Protein AF-A0A381I8P1-F1 (afdb_monomer)

Foldseek 3Di:
DDDDDDDDDDDDDPVCNVLQDDDDPVVDDLVVLLVVCPPRLNHVCCQNVVCSVDDPPDDSPDPVSNVSNVVSVD

pLDDT: mean 94.56, std 2.84, range [78.12, 97.75]

Mean predicted aligned error: 3.48 Å

InterPro domains:
  IPR008323 Uncharacterised conserved protein UCP033563 [PF06245] (4-74)
  IPR008323 Uncharacterised conserved protein UCP033563 [PTHR36454] (1-74)

Solvent-accessible surface area (backbone atoms only — not comparable to full-atom values): 4782 Å² total; per-residue (Å²): 133,89,86,88,75,93,76,95,76,91,74,73,57,88,92,48,38,81,50,31,62,64,77,68,72,87,82,54,54,65,73,55,48,36,62,71,36,56,97,39,94,57,26,42,48,50,44,79,45,18,51,51,83,50,64,91,84,58,62,85,82,39,69,66,28,60,52,40,16,54,60,67,72,107

Structure (mmCIF, N/CA/C/O backbone):
data_AF-A0A381I8P1-F1
#
_entry.id   AF-A0A381I8P1-F1
#
loop_
_atom_site.group_PDB
_atom_site.id
_atom_site.type_symbol
_atom_site.label_atom_id
_atom_site.label_alt_id
_atom_site.label_comp_id
_atom_site.label_asym_id
_atom_site.label_entity_id
_atom_site.label_seq_id
_atom_site.pdbx_PDB_ins_code
_atom_site.Cartn_x
_atom_site.Cartn_y
_atom_site.Cartn_z
_atom_site.occupancy
_atom_site.B_iso_or_equiv
_atom_site.auth_seq_id
_atom_site.auth_comp_id
_atom_site.auth_asym_id
_atom_site.auth_atom_id
_atom_site.pdbx_PDB_model_num
ATOM 1 N N . MET A 1 1 ? -6.849 -18.096 28.612 1.00 78.12 1 MET A N 1
ATOM 2 C CA . MET A 1 1 ? -7.567 -16.820 28.387 1.00 78.12 1 MET A CA 1
ATOM 3 C C . MET A 1 1 ? -6.584 -15.851 27.747 1.00 78.12 1 MET A C 1
ATOM 5 O O . MET A 1 1 ? -5.470 -15.764 28.246 1.00 78.12 1 MET A O 1
ATOM 9 N N . ALA A 1 2 ? -6.913 -15.230 26.612 1.00 91.56 2 ALA A N 1
ATOM 10 C CA . ALA A 1 2 ? -5.975 -14.349 25.910 1.00 91.56 2 ALA A CA 1
ATOM 11 C C . ALA A 1 2 ? -5.828 -13.003 26.645 1.00 91.56 2 ALA A C 1
ATOM 13 O O . ALA A 1 2 ? -6.826 -12.404 27.039 1.00 91.56 2 ALA A O 1
ATOM 14 N N . THR A 1 3 ? -4.594 -12.525 26.815 1.00 93.75 3 THR A N 1
ATOM 15 C CA . THR A 1 3 ? -4.302 -11.204 27.395 1.00 93.75 3 THR A CA 1
ATOM 16 C C . THR A 1 3 ? -4.292 -10.156 26.287 1.00 93.75 3 THR A C 1
ATOM 18 O O . THR A 1 3 ? -3.390 -10.156 25.452 1.00 93.75 3 THR A O 1
ATOM 21 N N . ILE A 1 4 ? -5.270 -9.249 26.280 1.00 93.00 4 ILE A N 1
ATOM 22 C CA . ILE A 1 4 ? -5.362 -8.162 25.293 1.00 93.00 4 ILE A CA 1
ATOM 23 C C . ILE A 1 4 ? -4.595 -6.946 25.819 1.00 93.00 4 ILE A C 1
ATOM 25 O O . ILE A 1 4 ? -4.872 -6.464 26.917 1.00 93.00 4 ILE A O 1
ATOM 29 N N . LYS A 1 5 ? -3.632 -6.440 25.038 1.00 94.50 5 LYS A N 1
ATOM 30 C CA . LYS A 1 5 ? -2.858 -5.233 25.365 1.00 94.50 5 LYS A CA 1
ATOM 31 C C . LYS A 1 5 ? -3.089 -4.150 24.307 1.00 94.50 5 LYS A C 1
ATOM 33 O O . LYS A 1 5 ? -3.008 -4.464 23.119 1.00 94.50 5 LYS A O 1
ATOM 38 N N . PRO A 1 6 ? -3.351 -2.891 24.701 1.00 93.44 6 PRO A N 1
ATOM 39 C CA . PRO A 1 6 ? -3.452 -1.796 23.745 1.00 93.44 6 PRO A CA 1
ATOM 40 C C . PRO A 1 6 ? -2.086 -1.511 23.107 1.00 93.44 6 PRO A C 1
ATOM 42 O O . PRO A 1 6 ? -1.045 -1.649 23.750 1.00 93.44 6 PRO A O 1
ATOM 45 N N . PHE A 1 7 ? -2.096 -1.068 21.853 1.00 93.19 7 PHE A N 1
ATOM 46 C CA . PHE A 1 7 ? -0.912 -0.619 21.124 1.00 93.19 7 PHE A CA 1
ATOM 47 C C . PHE A 1 7 ? -1.253 0.615 20.286 1.00 93.19 7 PHE A C 1
ATOM 49 O O . PHE A 1 7 ? -2.419 0.881 19.989 1.00 93.19 7 PHE A O 1
ATOM 56 N N . LYS A 1 8 ? -0.234 1.399 19.926 1.00 93.81 8 LYS A N 1
ATOM 57 C CA . LYS A 1 8 ? -0.414 2.538 19.022 1.00 93.81 8 LYS A CA 1
ATOM 58 C C . LYS A 1 8 ? -0.596 2.012 17.601 1.00 93.81 8 LYS A C 1
ATOM 60 O O . LYS A 1 8 ? 0.250 1.267 17.119 1.00 93.81 8 LYS A O 1
ATOM 65 N N . ALA A 1 9 ? -1.670 2.429 16.945 1.00 91.12 9 ALA A N 1
ATOM 66 C CA . ALA A 1 9 ? -1.964 2.097 15.559 1.00 91.12 9 ALA A CA 1
ATOM 67 C C . ALA A 1 9 ? -2.325 3.367 14.788 1.00 91.12 9 ALA A C 1
ATOM 69 O O . ALA A 1 9 ? -2.785 4.350 15.374 1.00 91.12 9 ALA A O 1
ATOM 70 N N . ILE A 1 10 ? -2.145 3.326 13.472 1.00 89.62 10 ILE A N 1
ATOM 71 C CA . ILE A 1 10 ? -2.666 4.349 12.571 1.00 89.62 10 ILE A CA 1
ATOM 72 C C . ILE A 1 10 ? -4.017 3.868 12.075 1.00 89.62 10 ILE A C 1
ATOM 74 O O . ILE A 1 10 ? -4.160 2.737 11.616 1.00 89.62 10 ILE A O 1
ATOM 78 N N . ARG A 1 11 ? -5.018 4.737 12.194 1.00 91.50 11 ARG A N 1
ATOM 79 C CA . ARG A 1 11 ? -6.372 4.478 11.721 1.00 91.50 11 ARG A CA 1
ATOM 80 C C . ARG A 1 11 ? -6.752 5.568 10.719 1.00 91.50 11 ARG A C 1
ATOM 82 O O . ARG A 1 11 ? -6.713 6.740 11.097 1.00 91.50 11 ARG A O 1
ATOM 89 N N . PRO A 1 12 ? -7.146 5.211 9.485 1.00 92.00 12 PRO A N 1
ATOM 90 C CA . PRO A 1 12 ? -7.605 6.185 8.505 1.00 92.00 12 PRO A CA 1
ATOM 91 C C . PRO A 1 12 ? -8.807 6.990 9.000 1.00 92.00 12 PRO A C 1
ATOM 93 O O . PRO A 1 12 ? -9.634 6.506 9.782 1.00 92.00 12 PRO A O 1
ATOM 96 N N . ASN A 1 13 ? -8.929 8.222 8.508 1.00 94.31 13 ASN A N 1
ATOM 97 C CA . ASN A 1 13 ? -10.104 9.043 8.763 1.00 94.31 13 ASN A CA 1
ATOM 98 C C . ASN A 1 13 ? -11.350 8.375 8.151 1.00 94.31 13 ASN A C 1
ATOM 100 O O . ASN A 1 13 ? -11.315 7.888 7.023 1.00 94.31 13 ASN A O 1
ATOM 104 N N . LYS A 1 14 ? 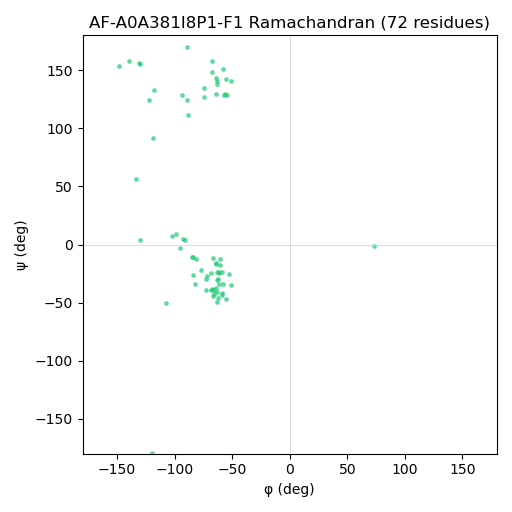-12.466 8.389 8.889 1.00 95.69 14 LYS A N 1
ATOM 105 C CA . LYS A 1 14 ? -13.745 7.782 8.492 1.00 95.69 14 LYS A CA 1
ATOM 106 C C . LYS A 1 14 ? -14.263 8.227 7.118 1.00 95.69 14 LYS A C 1
ATOM 108 O O . LYS A 1 14 ? -15.023 7.486 6.516 1.00 95.69 14 LYS A O 1
ATOM 113 N N . TYR A 1 15 ? -13.875 9.410 6.638 1.00 96.12 15 TYR A N 1
ATOM 114 C CA . TYR A 1 15 ? -14.321 9.945 5.345 1.00 96.12 15 TYR A CA 1
ATOM 115 C C . TYR A 1 15 ? -13.514 9.444 4.137 1.00 96.12 15 TYR A C 1
ATOM 117 O O . TYR A 1 15 ? -13.902 9.725 3.009 1.00 96.12 15 TYR A O 1
ATOM 125 N N . ILE A 1 16 ? -12.379 8.774 4.365 1.00 94.69 16 ILE A N 1
ATOM 126 C CA . ILE A 1 16 ? -11.501 8.262 3.297 1.00 94.69 16 ILE A CA 1
ATOM 127 C C . ILE A 1 16 ? -11.131 6.789 3.493 1.00 94.69 16 ILE A C 1
ATOM 129 O O . ILE A 1 16 ? -10.302 6.262 2.759 1.00 94.69 16 ILE A O 1
ATOM 133 N N . VAL A 1 17 ? -11.680 6.126 4.512 1.00 95.56 17 VAL A N 1
ATOM 134 C CA . VAL A 1 17 ? -11.291 4.757 4.879 1.00 95.56 17 VAL A CA 1
ATOM 135 C C . VAL A 1 17 ? -11.555 3.758 3.750 1.00 95.56 17 VAL A C 1
ATOM 137 O O . 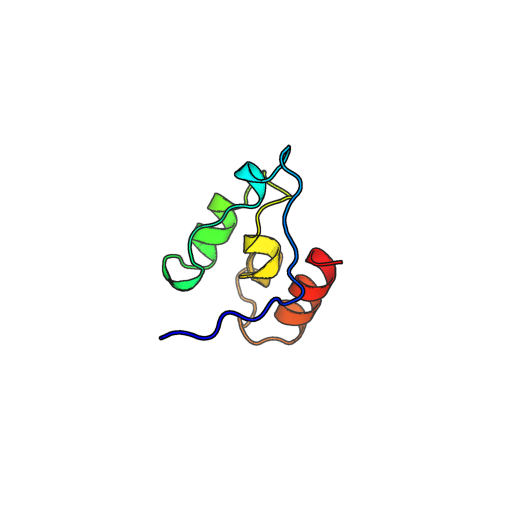VAL A 1 17 ? -10.760 2.846 3.553 1.00 95.56 17 VAL A O 1
ATOM 140 N N . ASP A 1 18 ? -12.615 3.976 2.974 1.00 94.94 18 ASP A N 1
ATOM 141 C CA . ASP A 1 18 ? -12.968 3.220 1.769 1.00 94.94 18 ASP A CA 1
ATOM 142 C C . ASP A 1 18 ? -11.917 3.356 0.661 1.00 94.94 18 ASP A C 1
ATOM 144 O O . ASP A 1 18 ? -11.695 2.411 -0.088 1.00 94.94 18 ASP A O 1
ATOM 148 N N . LYS A 1 19 ? -11.226 4.500 0.599 1.00 95.62 19 LYS A N 1
ATOM 149 C CA . LYS A 1 19 ? -10.147 4.756 -0.362 1.00 95.62 19 LYS A CA 1
ATOM 150 C C . LYS A 1 19 ? -8.799 4.219 0.099 1.00 95.62 19 LYS A C 1
ATOM 152 O O . LYS A 1 19 ? -7.944 3.953 -0.736 1.00 95.62 19 LYS A O 1
ATOM 157 N N . VAL A 1 20 ? -8.593 4.095 1.410 1.00 95.44 20 VAL A N 1
ATOM 158 C CA . VAL A 1 20 ? -7.346 3.558 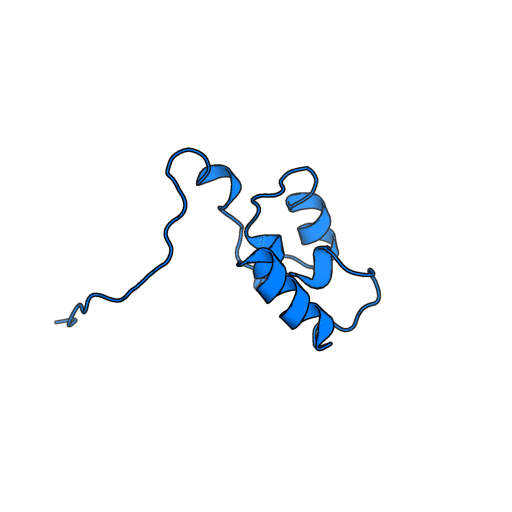1.973 1.00 95.44 20 VAL A CA 1
ATOM 159 C C . VAL A 1 20 ? -7.351 2.033 1.973 1.00 95.44 20 VAL A C 1
ATOM 161 O O . VAL A 1 20 ? -6.303 1.426 1.782 1.00 95.44 20 VAL A O 1
ATOM 164 N N . ALA A 1 21 ? -8.510 1.404 2.173 1.00 92.69 21 ALA A N 1
ATOM 165 C CA . ALA A 1 21 ? -8.625 -0.048 2.180 1.00 92.69 21 ALA A CA 1
ATOM 166 C C . ALA A 1 21 ? -8.059 -0.668 0.888 1.00 92.69 21 ALA A C 1
ATOM 168 O O . ALA A 1 21 ? -8.434 -0.288 -0.219 1.00 92.69 21 ALA A O 1
ATOM 169 N N . ALA A 1 22 ? -7.174 -1.648 1.049 1.00 93.50 22 ALA A N 1
ATOM 170 C CA . ALA A 1 22 ? -6.574 -2.409 -0.036 1.00 93.50 22 ALA A CA 1
ATOM 171 C C . ALA A 1 22 ? -6.707 -3.908 0.251 1.00 93.50 22 ALA A C 1
ATOM 173 O O . ALA A 1 22 ? -6.830 -4.322 1.408 1.00 93.50 22 ALA A O 1
ATOM 174 N N . LEU A 1 23 ? -6.694 -4.723 -0.806 1.00 92.12 23 LEU A N 1
ATOM 175 C CA . LEU A 1 23 ? -6.542 -6.168 -0.647 1.00 92.12 23 LEU A CA 1
ATOM 176 C C . LEU A 1 23 ? -5.125 -6.477 -0.123 1.00 92.12 23 LEU A C 1
ATOM 178 O O . LEU A 1 23 ? -4.221 -5.662 -0.324 1.00 92.12 23 LEU A O 1
ATOM 182 N N . PRO A 1 24 ? -4.913 -7.645 0.506 1.00 93.62 24 PRO A N 1
ATOM 183 C CA . PRO A 1 24 ? -3.581 -8.087 0.910 1.00 93.62 24 PRO A CA 1
ATOM 184 C C . PRO A 1 24 ? -2.560 -8.028 -0.241 1.00 93.62 24 PRO A C 1
ATOM 186 O O . PRO A 1 24 ? -2.876 -8.356 -1.385 1.00 93.62 24 PRO A O 1
ATOM 189 N N . TYR A 1 25 ? -1.326 -7.611 0.045 1.00 89.44 25 TYR A N 1
ATOM 190 C CA . TYR A 1 25 ? -0.285 -7.451 -0.978 1.00 89.44 25 TYR A CA 1
ATOM 191 C C . TYR A 1 25 ? 0.080 -8.756 -1.703 1.00 89.44 25 TYR A C 1
ATOM 193 O O . TYR A 1 25 ? 0.605 -8.710 -2.813 1.00 89.44 25 TYR A O 1
ATOM 201 N N . ASP A 1 26 ? -0.160 -9.912 -1.086 1.00 93.25 26 ASP A N 1
ATOM 202 C CA . ASP A 1 26 ? 0.188 -11.241 -1.591 1.00 93.25 26 ASP A CA 1
ATOM 203 C C . ASP A 1 26 ? -0.857 -11.828 -2.550 1.00 93.25 26 ASP A C 1
ATOM 205 O O . ASP A 1 26 ? -0.569 -12.807 -3.237 1.00 93.25 26 ASP A O 1
ATOM 209 N N . VAL A 1 27 ? -2.044 -11.219 -2.658 1.00 95.50 27 VAL A N 1
ATOM 210 C CA . VAL A 1 27 ? -3.098 -11.671 -3.584 1.00 95.50 27 VAL A CA 1
ATOM 211 C C . VAL A 1 27 ? -3.059 -10.979 -4.950 1.00 95.50 27 VAL A C 1
ATOM 213 O O . VAL A 1 27 ? -3.953 -11.195 -5.765 1.00 95.50 27 VAL A O 1
ATOM 216 N N . MET A 1 28 ? -2.054 -10.137 -5.211 1.00 94.62 28 MET A N 1
ATOM 217 C CA . MET A 1 28 ? -1.893 -9.438 -6.490 1.00 94.62 28 MET A CA 1
ATOM 218 C C . MET A 1 28 ? -0.425 -9.187 -6.840 1.00 94.62 28 MET A C 1
ATOM 220 O O . MET A 1 28 ? 0.431 -9.028 -5.968 1.00 94.62 28 MET A O 1
ATOM 224 N N . ASN A 1 29 ? -0.129 -9.073 -8.132 1.00 95.62 29 ASN A N 1
ATOM 225 C CA . ASN A 1 29 ? 1.185 -8.624 -8.601 1.00 95.62 29 ASN A CA 1
ATOM 226 C C . ASN A 1 29 ? 1.257 -7.089 -8.746 1.00 95.62 29 ASN A C 1
ATOM 228 O O . ASN A 1 29 ? 0.247 -6.388 -8.698 1.00 95.62 29 ASN A O 1
ATOM 232 N N . SER A 1 30 ? 2.459 -6.544 -8.960 1.00 95.19 30 SER A N 1
ATOM 233 C CA . SER A 1 30 ? 2.682 -5.089 -9.046 1.00 95.19 30 SER A CA 1
ATOM 234 C C . SER A 1 30 ? 1.928 -4.425 -10.207 1.00 95.19 30 SER A C 1
ATOM 236 O O . SER A 1 30 ? 1.507 -3.276 -10.099 1.00 95.19 30 SER A O 1
ATOM 238 N N . LYS A 1 31 ? 1.685 -5.147 -11.307 1.00 95.69 31 LYS A N 1
ATOM 239 C CA . LYS A 1 31 ? 0.929 -4.627 -12.456 1.00 95.69 31 LYS A CA 1
ATOM 240 C C . LYS A 1 31 ? -0.564 -4.505 -12.149 1.00 95.69 31 LYS A C 1
ATOM 242 O O . LYS A 1 31 ? -1.205 -3.545 -12.568 1.00 95.69 31 LYS A O 1
ATOM 247 N N . GLU A 1 32 ? -1.123 -5.468 -11.424 1.00 96.25 32 GLU A N 1
ATOM 248 C CA . GLU A 1 32 ? -2.494 -5.397 -10.908 1.00 96.25 32 GLU A CA 1
ATOM 249 C C . GLU A 1 32 ? -2.622 -4.293 -9.860 1.00 96.25 32 GLU A C 1
ATOM 251 O O . GLU A 1 32 ? -3.537 -3.479 -9.951 1.00 96.25 32 GLU A O 1
ATOM 256 N N . ALA A 1 33 ? -1.659 -4.197 -8.941 1.00 96.44 33 ALA A N 1
ATOM 257 C CA . ALA A 1 33 ? -1.625 -3.162 -7.915 1.00 96.44 33 ALA A CA 1
ATOM 258 C C . ALA A 1 33 ? -1.594 -1.742 -8.512 1.00 96.44 33 ALA A C 1
ATOM 260 O O . ALA A 1 33 ? -2.348 -0.884 -8.052 1.00 96.44 33 ALA A O 1
ATOM 261 N N . ARG A 1 34 ? -0.816 -1.504 -9.584 1.00 96.00 34 ARG A N 1
ATOM 262 C CA . ARG A 1 34 ? -0.827 -0.227 -10.333 1.00 96.00 34 ARG A CA 1
ATOM 263 C C . ARG A 1 34 ? -2.222 0.141 -10.819 1.00 96.00 34 ARG A C 1
ATOM 265 O O . ARG A 1 34 ? -2.657 1.267 -10.622 1.00 96.00 34 ARG A O 1
ATOM 272 N N . ARG A 1 35 ? -2.931 -0.815 -11.421 1.00 96.12 35 ARG A N 1
ATOM 273 C CA . ARG A 1 35 ? -4.289 -0.600 -11.945 1.00 96.12 35 ARG A CA 1
ATOM 274 C C .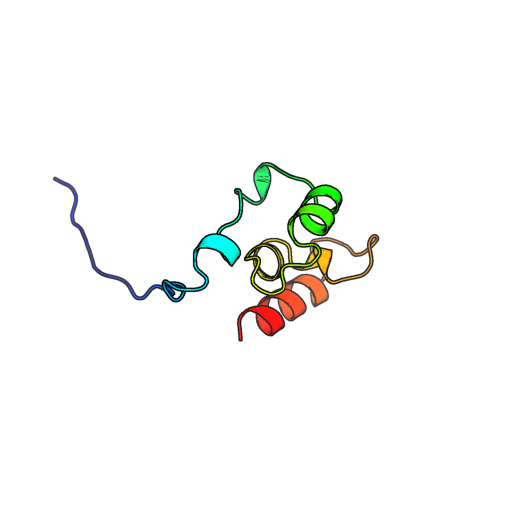 ARG A 1 35 ? -5.309 -0.376 -10.835 1.00 96.12 35 ARG A C 1
ATOM 276 O O . ARG A 1 35 ? -6.193 0.451 -10.985 1.00 96.12 35 ARG A O 1
ATOM 283 N N . ILE A 1 36 ? -5.190 -1.099 -9.722 1.00 94.88 36 ILE A N 1
ATOM 284 C CA . ILE A 1 36 ? -6.094 -0.956 -8.571 1.00 94.88 36 ILE A CA 1
ATOM 285 C C . ILE A 1 36 ? -5.904 0.406 -7.889 1.00 94.88 36 ILE A C 1
ATOM 287 O O . ILE A 1 36 ? -6.876 1.010 -7.442 1.00 94.88 36 ILE A O 1
ATOM 291 N N . ALA A 1 37 ? -4.664 0.892 -7.799 1.00 95.69 37 ALA A N 1
ATOM 292 C CA . ALA A 1 37 ? -4.349 2.194 -7.212 1.00 95.69 37 ALA A CA 1
ATOM 293 C C . ALA A 1 37 ? -4.560 3.375 -8.181 1.00 95.69 37 ALA A C 1
ATOM 295 O O . ALA A 1 37 ? -4.555 4.529 -7.751 1.00 95.69 37 ALA A O 1
ATOM 296 N N . GLU A 1 38 ? -4.751 3.115 -9.477 1.00 95.50 38 GLU A N 1
ATOM 297 C CA . GLU A 1 38 ? -4.912 4.151 -10.495 1.00 95.50 38 GLU A CA 1
ATOM 298 C C . GLU A 1 38 ? -6.089 5.083 -10.164 1.00 95.50 38 GLU A C 1
ATOM 300 O O . GLU A 1 38 ? -7.203 4.655 -9.864 1.00 95.50 38 GLU A O 1
ATOM 305 N N . GLY A 1 39 ? -5.833 6.393 -10.182 1.00 95.06 39 GLY A N 1
ATOM 306 C CA . GLY A 1 39 ? -6.838 7.407 -9.851 1.00 95.06 39 GLY A CA 1
ATOM 307 C C . GLY A 1 39 ? -7.187 7.522 -8.360 1.00 95.06 39 GLY A C 1
ATOM 308 O O . GLY A 1 39 ? -7.969 8.404 -7.998 1.00 95.06 39 GLY A O 1
ATOM 309 N N . ASN A 1 40 ? -6.597 6.705 -7.481 1.00 96.19 40 ASN A N 1
ATOM 310 C CA . ASN A 1 40 ? -6.814 6.766 -6.038 1.00 96.19 40 ASN A CA 1
ATOM 311 C C . ASN A 1 40 ? -5.515 7.079 -5.270 1.00 96.19 40 ASN A C 1
ATOM 313 O O . ASN A 1 40 ? -4.835 6.161 -4.809 1.00 96.19 40 ASN A O 1
ATOM 317 N N . PRO A 1 41 ? -5.212 8.365 -5.009 1.00 94.00 41 PRO A N 1
ATOM 318 C CA . PRO A 1 41 ? -3.989 8.755 -4.305 1.00 94.00 41 PRO A CA 1
ATOM 319 C C . PRO A 1 41 ? -3.941 8.301 -2.837 1.00 94.00 41 PRO A C 1
ATOM 321 O O . PRO A 1 41 ? -2.892 8.405 -2.208 1.00 94.00 41 PRO A O 1
ATOM 324 N N . TYR A 1 42 ? -5.060 7.833 -2.273 1.00 95.00 42 TYR A N 1
ATOM 325 C CA . TYR A 1 42 ? -5.149 7.378 -0.884 1.00 95.00 42 TYR A CA 1
ATOM 326 C C . TYR A 1 42 ? -4.981 5.865 -0.728 1.00 95.00 42 TYR A C 1
ATOM 328 O O . TYR A 1 42 ? -4.991 5.387 0.405 1.00 95.00 42 TYR A O 1
ATOM 336 N N . SER A 1 43 ? -4.840 5.115 -1.825 1.00 95.94 43 SER A N 1
ATOM 337 C CA . SER A 1 43 ? -4.684 3.661 -1.775 1.00 95.94 43 SER A CA 1
ATOM 338 C C . SER A 1 43 ? -3.496 3.261 -0.900 1.00 95.94 43 SER A C 1
ATOM 340 O O . SER A 1 43 ? -2.378 3.742 -1.098 1.00 95.94 43 SER A O 1
ATOM 342 N N . PHE A 1 44 ? -3.706 2.333 0.039 1.00 95.81 44 PHE A N 1
ATOM 3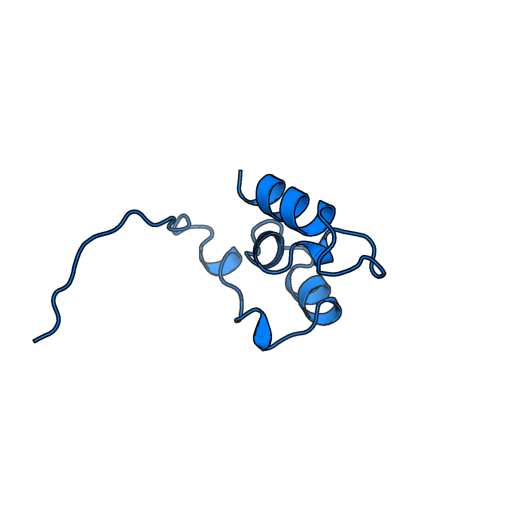43 C CA . PHE A 1 44 ? -2.621 1.819 0.882 1.0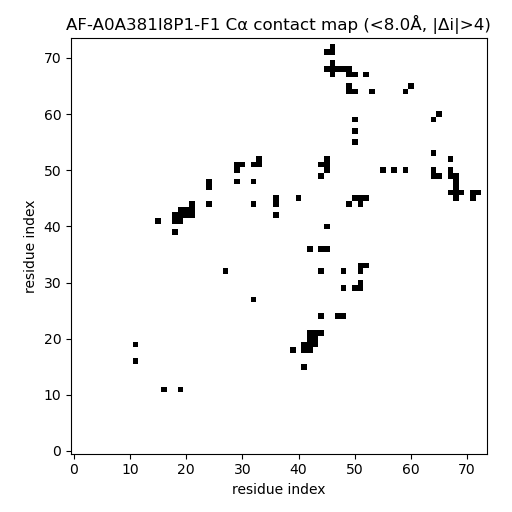0 95.81 44 PHE A CA 1
ATOM 344 C C . PHE A 1 44 ? -1.548 1.065 0.079 1.00 95.81 44 PHE A C 1
ATOM 346 O O . PHE A 1 44 ? -0.418 0.921 0.543 1.00 95.81 44 PHE A O 1
ATOM 353 N N . LEU A 1 45 ? -1.853 0.665 -1.162 1.00 96.56 45 LEU A N 1
ATOM 354 C CA . LEU A 1 45 ? -0.891 0.035 -2.069 1.00 96.56 45 LEU A CA 1
ATOM 355 C C . LEU A 1 45 ? 0.299 0.946 -2.403 1.00 96.56 45 LEU A C 1
ATOM 357 O O . LEU A 1 45 ? 1.376 0.431 -2.665 1.00 96.56 45 LEU A O 1
ATOM 361 N N . HIS A 1 46 ? 0.161 2.272 -2.304 1.00 96.25 46 HIS A N 1
ATOM 362 C CA . HIS A 1 46 ? 1.295 3.199 -2.442 1.00 96.25 46 HIS A CA 1
ATOM 363 C C . HIS A 1 46 ? 2.358 3.036 -1.336 1.00 96.25 46 HIS A C 1
ATOM 365 O O . HIS A 1 46 ? 3.475 3.535 -1.465 1.00 96.25 46 HIS A O 1
ATOM 371 N N . ILE A 1 47 ? 2.015 2.353 -0.239 1.00 95.50 47 ILE A N 1
ATOM 372 C CA . ILE A 1 47 ? 2.912 2.055 0.883 1.00 95.50 47 ILE A CA 1
ATOM 373 C C . ILE A 1 47 ? 3.279 0.569 0.877 1.00 95.50 47 IL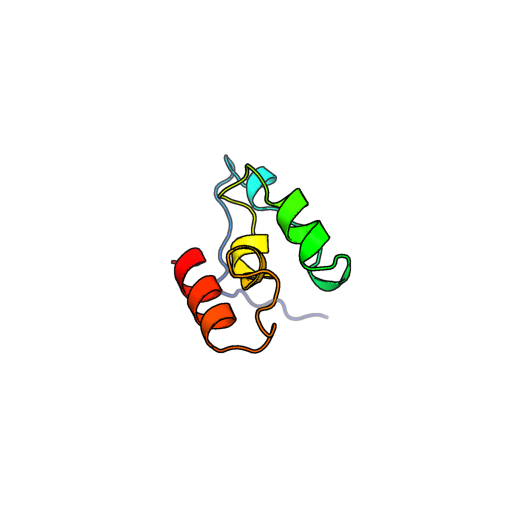E A C 1
ATOM 375 O O . ILE A 1 47 ? 4.458 0.238 0.943 1.00 95.50 47 ILE A O 1
ATOM 379 N N . ASP A 1 48 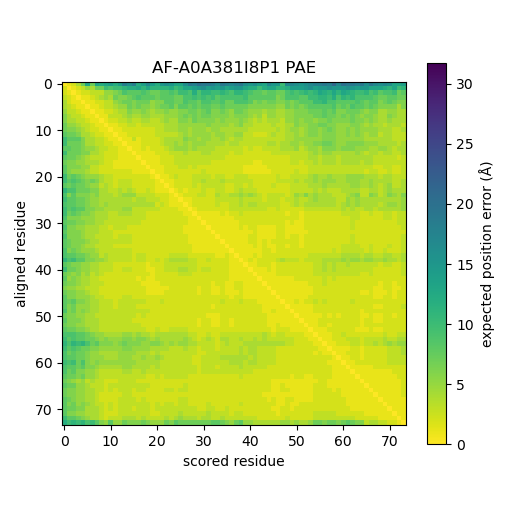? 2.279 -0.311 0.791 1.00 94.50 48 ASP A N 1
ATOM 380 C CA . ASP A 1 48 ? 2.454 -1.770 0.895 1.00 94.50 48 ASP A CA 1
ATOM 381 C C . ASP A 1 48 ? 3.122 -2.379 -0.352 1.00 94.50 48 ASP A C 1
ATOM 383 O O . ASP A 1 48 ? 3.841 -3.372 -0.270 1.00 94.50 48 ASP A O 1
ATOM 387 N N . LYS A 1 49 ? 2.909 -1.747 -1.514 1.00 95.81 49 LYS A N 1
ATOM 388 C CA . LYS A 1 49 ? 3.521 -2.070 -2.808 1.00 95.81 49 LYS A CA 1
ATOM 389 C C . LYS A 1 49 ? 4.037 -0.805 -3.495 1.00 95.81 49 LYS A C 1
ATOM 391 O O . LYS A 1 49 ? 3.639 -0.473 -4.609 1.00 95.81 49 LYS A O 1
ATOM 396 N N . SER A 1 50 ? 4.901 -0.051 -2.824 1.00 96.94 50 SER A N 1
ATOM 397 C CA . SER A 1 50 ? 5.401 1.241 -3.317 1.00 96.94 50 SER A CA 1
ATOM 398 C C . SER A 1 50 ? 6.154 1.175 -4.654 1.00 96.94 50 SER A C 1
ATOM 400 O O . SER A 1 50 ? 6.348 2.214 -5.291 1.00 96.94 50 SER A O 1
ATOM 402 N N . GLU A 1 51 ? 6.528 -0.015 -5.140 1.00 96.69 51 GLU A N 1
ATOM 403 C CA . GLU A 1 51 ? 7.065 -0.209 -6.492 1.00 96.69 51 GLU A CA 1
ATOM 404 C C . GLU A 1 51 ? 6.083 0.216 -7.600 1.00 96.69 51 GLU A C 1
ATOM 406 O O . GLU A 1 51 ? 6.478 0.414 -8.752 1.00 96.69 51 GLU A O 1
ATOM 411 N N . ILE A 1 52 ? 4.790 0.356 -7.283 1.00 96.19 52 ILE A N 1
ATOM 412 C CA . ILE A 1 52 ? 3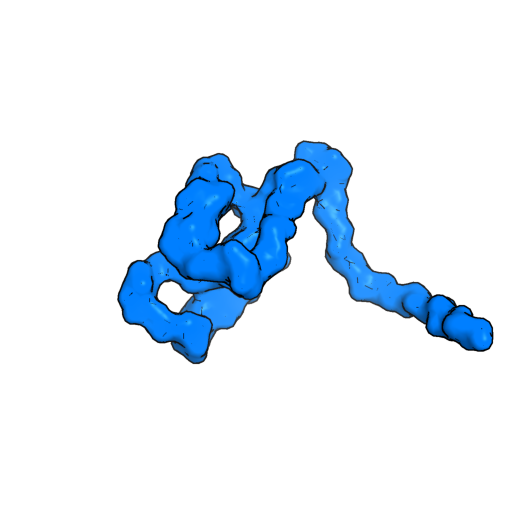.775 0.799 -8.244 1.00 96.19 52 ILE A CA 1
ATOM 413 C C . ILE A 1 52 ? 3.952 2.263 -8.657 1.00 96.19 52 ILE A C 1
ATOM 415 O O . ILE A 1 52 ? 3.530 2.627 -9.750 1.00 96.19 52 ILE A O 1
ATOM 419 N N . ASP A 1 53 ? 4.589 3.080 -7.812 1.00 96.19 53 ASP A N 1
ATOM 420 C CA . ASP A 1 53 ? 4.887 4.497 -8.064 1.00 96.19 53 ASP A CA 1
ATOM 421 C C . ASP A 1 53 ? 6.262 4.713 -8.731 1.00 96.19 53 ASP A C 1
ATOM 423 O O . ASP A 1 53 ? 6.710 5.853 -8.879 1.00 96.19 53 ASP A O 1
ATOM 427 N N . LEU A 1 54 ? 6.970 3.635 -9.075 1.00 96.25 54 LEU A N 1
ATOM 428 C CA . LEU A 1 54 ? 8.319 3.652 -9.642 1.00 96.25 54 LEU A CA 1
ATOM 429 C C . LEU A 1 54 ? 8.335 3.002 -11.035 1.00 96.25 54 LEU A C 1
ATOM 431 O O . LEU A 1 54 ? 7.298 2.585 -11.553 1.00 96.25 54 LEU A O 1
ATOM 435 N N . ASP A 1 55 ? 9.520 2.947 -11.653 1.00 95.56 55 ASP A N 1
ATOM 436 C CA . ASP A 1 55 ? 9.702 2.294 -12.953 1.00 95.56 55 ASP A CA 1
ATOM 437 C C . ASP A 1 55 ? 9.220 0.838 -12.915 1.00 95.56 55 ASP A C 1
ATOM 439 O O . ASP A 1 55 ? 9.422 0.130 -11.928 1.00 95.56 55 ASP A O 1
ATOM 443 N N . GLU A 1 56 ? 8.600 0.373 -14.000 1.00 94.25 56 GLU A N 1
ATOM 444 C CA . GLU A 1 56 ? 8.036 -0.976 -14.039 1.00 94.25 56 GLU A CA 1
ATOM 445 C C . GLU A 1 56 ? 9.078 -2.087 -13.901 1.00 94.25 56 GLU A C 1
ATOM 447 O O . GLU A 1 56 ? 8.725 -3.183 -13.468 1.00 94.25 56 GLU A O 1
ATOM 452 N N . ASN A 1 57 ? 10.334 -1.800 -14.245 1.00 94.69 57 ASN A N 1
ATOM 453 C CA . ASN A 1 57 ? 11.445 -2.746 -14.215 1.00 94.69 57 ASN A CA 1
ATOM 454 C C . ASN A 1 57 ? 12.309 -2.610 -12.957 1.00 94.69 57 ASN A C 1
ATOM 456 O O . ASN A 1 57 ? 13.394 -3.193 -12.907 1.00 94.69 57 ASN A O 1
ATOM 460 N N . ILE A 1 58 ? 11.884 -1.818 -11.968 1.00 96.06 58 ILE A N 1
ATOM 461 C CA . ILE A 1 58 ? 12.637 -1.692 -10.725 1.00 96.06 58 ILE A CA 1
ATOM 462 C C . ILE A 1 58 ? 12.672 -3.027 -9.977 1.00 96.06 58 ILE A C 1
ATOM 464 O O . ILE A 1 58 ? 11.689 -3.770 -9.949 1.00 96.06 58 ILE A O 1
ATOM 468 N N . ASP A 1 59 ? 13.807 -3.316 -9.346 1.00 95.00 59 ASP A N 1
ATOM 469 C CA . ASP A 1 59 ? 13.885 -4.414 -8.393 1.00 95.00 59 ASP A CA 1
ATOM 470 C C . ASP A 1 59 ? 12.976 -4.101 -7.194 1.00 95.00 59 ASP A C 1
ATOM 472 O O . ASP A 1 59 ? 13.042 -3.020 -6.604 1.00 95.00 59 ASP A O 1
ATOM 476 N N . LEU A 1 60 ? 12.124 -5.061 -6.830 1.00 92.38 60 LEU A N 1
ATOM 477 C CA . LEU A 1 60 ? 11.194 -4.968 -5.703 1.00 92.38 60 LEU A CA 1
ATOM 478 C C . LEU A 1 60 ? 11.913 -4.729 -4.370 1.00 92.38 60 LEU A C 1
ATOM 480 O O . LEU A 1 60 ? 11.311 -4.207 -3.433 1.00 92.38 60 LEU A O 1
ATOM 484 N N . TYR A 1 61 ? 13.186 -5.114 -4.288 1.00 94.25 61 TYR A N 1
ATOM 485 C CA . TYR A 1 61 ? 14.014 -4.967 -3.096 1.00 94.25 61 TYR A CA 1
ATOM 486 C C . TYR A 1 61 ? 14.997 -3.791 -3.179 1.00 94.25 61 TYR A C 1
ATOM 488 O O . TYR A 1 61 ? 15.829 -3.633 -2.284 1.00 94.25 61 TYR A O 1
ATOM 496 N N . ASP A 1 62 ? 14.909 -2.952 -4.218 1.00 97.25 62 ASP A N 1
ATOM 497 C CA . ASP A 1 62 ? 15.722 -1.740 -4.327 1.00 97.25 62 ASP A CA 1
ATOM 498 C C . ASP A 1 62 ? 15.393 -0.771 -3.178 1.00 97.25 62 ASP A C 1
ATOM 500 O O . ASP A 1 62 ? 14.234 -0.577 -2.799 1.00 97.25 62 ASP A O 1
ATOM 504 N N . GLU A 1 63 ? 16.417 -0.109 -2.636 1.00 97.56 63 GLU A N 1
ATOM 505 C CA . GLU A 1 63 ? 16.269 0.896 -1.579 1.00 97.56 63 GLU A CA 1
ATOM 506 C C . GLU A 1 63 ? 15.220 1.966 -1.936 1.00 97.56 63 GLU A C 1
ATOM 508 O O . GLU A 1 63 ? 14.455 2.414 -1.077 1.00 97.56 63 GLU A O 1
ATOM 513 N N . LYS A 1 64 ? 15.118 2.336 -3.218 1.00 97.62 64 LYS A N 1
ATOM 514 C CA . LYS A 1 64 ? 14.137 3.305 -3.724 1.00 97.62 64 LYS A CA 1
ATOM 515 C C . LYS A 1 64 ? 12.693 2.905 -3.434 1.00 97.62 64 LYS A C 1
ATOM 517 O O . LYS A 1 64 ? 11.885 3.796 -3.174 1.00 97.62 64 LYS A O 1
ATOM 522 N N . VAL A 1 65 ? 12.367 1.611 -3.441 1.00 97.38 65 VAL A N 1
ATOM 523 C CA . VAL A 1 65 ? 11.021 1.101 -3.123 1.00 97.38 65 VAL A CA 1
ATOM 524 C C . VAL A 1 65 ? 10.678 1.447 -1.674 1.00 97.38 65 VAL A C 1
ATOM 526 O O . VAL A 1 65 ? 9.656 2.083 -1.401 1.00 97.38 65 VAL A O 1
ATOM 529 N N . TYR A 1 66 ? 11.581 1.152 -0.739 1.00 96.69 66 TYR A N 1
ATOM 530 C CA . TYR A 1 66 ? 11.395 1.462 0.681 1.00 96.69 66 TYR A CA 1
ATOM 531 C C . TYR A 1 66 ? 11.371 2.969 0.961 1.00 96.69 66 TYR A C 1
ATOM 533 O O . TYR A 1 66 ? 10.563 3.445 1.765 1.00 96.69 66 TYR A O 1
ATOM 541 N N . LEU A 1 67 ? 12.223 3.744 0.282 1.00 97.75 67 LEU A N 1
ATOM 542 C CA . LEU A 1 67 ? 12.212 5.204 0.386 1.00 97.75 67 LEU A CA 1
ATOM 543 C C . LEU A 1 67 ? 10.890 5.789 -0.122 1.00 97.75 67 LEU A C 1
ATOM 545 O O . LEU A 1 67 ? 10.336 6.676 0.528 1.00 97.75 67 LEU A O 1
ATOM 549 N N . LYS A 1 68 ? 10.347 5.258 -1.224 1.00 97.44 68 LYS A N 1
ATOM 550 C CA . LYS A 1 68 ? 9.049 5.673 -1.763 1.00 97.44 68 LYS A CA 1
ATOM 551 C C . LYS A 1 68 ? 7.901 5.328 -0.810 1.00 97.44 68 LYS A C 1
ATOM 553 O O . LYS A 1 68 ? 7.066 6.192 -0.556 1.00 97.44 68 LYS A O 1
ATOM 558 N N . ALA A 1 69 ? 7.900 4.139 -0.201 1.00 96.56 69 ALA A N 1
ATOM 559 C CA . ALA A 1 69 ? 6.911 3.780 0.823 1.00 96.56 69 ALA A CA 1
ATOM 560 C C . ALA A 1 69 ? 6.949 4.759 2.009 1.00 96.56 69 ALA A C 1
ATOM 562 O O . ALA A 1 69 ? 5.916 5.244 2.472 1.00 96.56 69 ALA A O 1
ATOM 563 N N . ARG A 1 70 ? 8.156 5.113 2.472 1.00 96.44 70 ARG A N 1
ATOM 564 C CA . ARG A 1 70 ? 8.352 6.092 3.551 1.00 96.44 70 ARG A CA 1
ATOM 565 C C . ARG A 1 70 ? 7.884 7.495 3.166 1.00 96.44 70 ARG A C 1
ATOM 567 O O . ARG A 1 70 ? 7.380 8.203 4.032 1.00 96.44 70 ARG A O 1
ATOM 574 N N . GLU A 1 71 ? 8.087 7.909 1.919 1.00 96.31 71 GLU A N 1
ATOM 575 C CA . GLU A 1 71 ? 7.592 9.184 1.387 1.00 96.31 71 GLU A CA 1
ATOM 576 C C . GLU A 1 71 ? 6.060 9.226 1.410 1.00 96.31 71 GLU A C 1
ATOM 578 O O . GLU A 1 71 ? 5.500 10.197 1.901 1.00 96.31 71 GLU A O 1
ATOM 583 N N . LYS A 1 72 ? 5.392 8.156 0.962 1.00 93.88 72 LYS A N 1
ATOM 584 C CA . LYS A 1 72 ? 3.921 8.060 0.901 1.00 93.88 72 LYS A CA 1
ATOM 585 C C . LYS A 1 72 ? 3.250 7.919 2.266 1.00 93.88 72 LYS A C 1
ATOM 587 O O . LYS A 1 72 ? 2.092 8.288 2.420 1.00 93.88 72 LYS A O 1
ATOM 592 N N . PHE A 1 73 ? 3.956 7.363 3.247 1.00 91.25 73 PHE A N 1
ATOM 593 C CA . PHE A 1 73 ? 3.449 7.202 4.609 1.00 91.25 73 PHE A CA 1
ATOM 594 C C . PHE A 1 73 ? 3.470 8.500 5.436 1.00 91.25 73 PHE A C 1
ATOM 596 O O . PHE A 1 73 ? 2.771 8.588 6.447 1.00 91.25 73 PHE A O 1
ATOM 603 N N . ARG A 1 74 ? 4.313 9.468 5.062 1.00 85.88 74 ARG A N 1
ATOM 604 C CA . ARG A 1 74 ? 4.496 10.732 5.788 1.00 85.88 74 ARG A CA 1
ATOM 605 C C . ARG A 1 74 ? 3.451 11.770 5.409 1.00 85.88 74 ARG A C 1
ATOM 607 O O . ARG A 1 74 ? 3.077 12.523 6.335 1.00 85.88 74 ARG A O 1
#

Sequence (74 aa):
MATIKPFKAIRPNKYIVDKVAALPYDVMNSKEARRIAEGNPYSFLHIDKSEIDLDENIDLYDEKVYLKAREKFR

Organism: Clostridioides difficile (NCBI:txid1496)

Secondary structure (DSSP, 8-state):
-------------TTTHHHH----GGGS-HHHHHHHHTT-TT-THHHHTGGGGS-TT--TTSHHHHHHHHHHH-

Radius of gyration: 14.34 Å; Cα contacts (8 Å, |Δi|>4): 58; chains: 1; bounding box: 31×28×43 Å